Protein AF-A0A963DIV4-F1 (afdb_monomer_lite)

Radius of gyration: 17.55 Å; chains: 1; bounding box: 47×35×41 Å

Secondary structure (DSSP, 8-state):
-HHHHTTSTTHHHHHHHHHHHHHHHHHHHHHHTT-PPPPHHHHHHHHHHHHHHHHHHHHHHH---HHHHHHHHHHHHHHHHHHHHHHHHHHHHHHS--SS-TT-S-HHHHHHHS-GGG-

pLDDT: mean 80.86, std 11.3, range [53.84, 94.12]

Foldseek 3Di:
DVVVQVPQVLSVLVVLLVVLVVVLVVVVCCVPVVVDDAQQLNVVLNVLSVQLNVLSVCSNVVSDDDPVSVVSVVSNVVSCVSSVVSVVVVVVCVVPPDPDDPSDPHPVVVCVVPPPVVD

Structure (mmCIF, N/CA/C/O backbone):
data_AF-A0A963DIV4-F1
#
_entry.id   AF-A0A963DIV4-F1
#
loop_
_atom_site.group_PDB
_atom_site.id
_atom_site.type_symbol
_atom_site.label_atom_id
_atom_site.label_alt_id
_atom_site.label_comp_id
_atom_site.label_asym_id
_atom_site.label_entity_id
_atom_site.label_seq_id
_atom_site.pdbx_PDB_ins_code
_atom_site.Cartn_x
_atom_site.Cartn_y
_atom_site.Cartn_z
_atom_site.occupancy
_atom_site.B_iso_or_equiv
_atom_site.auth_seq_id
_atom_site.auth_comp_id
_atom_site.auth_asym_id
_atom_site.auth_atom_id
_atom_site.pdbx_PDB_model_num
ATOM 1 N N . MET A 1 1 ? -24.013 12.921 -2.726 1.00 54.72 1 MET A N 1
ATOM 2 C CA . MET A 1 1 ? -23.980 11.439 -2.784 1.00 54.72 1 MET A CA 1
ATOM 3 C C . MET A 1 1 ? -22.823 10.850 -1.965 1.00 54.72 1 MET A C 1
ATOM 5 O O . MET A 1 1 ? -23.093 10.087 -1.048 1.00 54.72 1 MET A O 1
ATOM 9 N N . ILE A 1 2 ? -21.570 11.278 -2.188 1.00 60.06 2 ILE A N 1
ATOM 10 C CA . ILE A 1 2 ? -20.360 10.802 -1.468 1.00 60.06 2 ILE A CA 1
ATOM 11 C C . ILE A 1 2 ? -20.442 10.993 0.062 1.00 60.06 2 ILE A C 1
ATOM 13 O O . ILE A 1 2 ? -20.134 10.081 0.823 1.00 60.06 2 ILE A O 1
ATOM 17 N N . ALA A 1 3 ? -20.951 12.137 0.529 1.00 59.47 3 ALA A N 1
ATOM 18 C CA . ALA A 1 3 ? -21.064 12.432 1.963 1.00 59.47 3 ALA A CA 1
ATOM 19 C C . ALA A 1 3 ? -22.040 11.512 2.730 1.00 59.47 3 ALA A C 1
ATOM 21 O O . ALA A 1 3 ? -21.911 11.365 3.941 1.00 59.47 3 ALA A O 1
ATOM 22 N N . SER A 1 4 ? -23.006 10.881 2.048 1.00 59.91 4 SER A N 1
ATOM 23 C CA . SER A 1 4 ? -23.958 9.956 2.689 1.00 59.91 4 SER A CA 1
ATOM 24 C C . SER A 1 4 ? -23.319 8.592 2.964 1.00 59.91 4 SER A C 1
ATOM 26 O O . SER A 1 4 ? -23.515 8.018 4.032 1.00 59.91 4 SER A O 1
ATOM 28 N N . LEU A 1 5 ? -22.470 8.117 2.044 1.00 60.59 5 LEU A N 1
ATOM 29 C CA . LEU A 1 5 ? -21.709 6.874 2.203 1.00 60.59 5 LEU A CA 1
ATOM 30 C C . LEU A 1 5 ? -20.719 6.950 3.374 1.00 60.59 5 LEU A C 1
ATOM 32 O O . LEU A 1 5 ? -20.475 5.947 4.028 1.00 60.59 5 LEU A O 1
ATOM 36 N N . LEU A 1 6 ? -20.203 8.139 3.697 1.00 64.44 6 LEU A N 1
ATOM 37 C CA . LEU A 1 6 ? -19.260 8.349 4.802 1.00 64.44 6 LEU A CA 1
ATOM 38 C C . LEU A 1 6 ? -19.927 8.501 6.183 1.00 64.44 6 LEU A C 1
ATOM 40 O O . LEU A 1 6 ? -19.224 8.498 7.192 1.00 64.44 6 LEU A O 1
ATOM 44 N N . LYS A 1 7 ? -21.263 8.618 6.266 1.00 65.69 7 LYS A N 1
ATOM 45 C CA . LYS A 1 7 ? -21.969 8.801 7.552 1.00 65.69 7 LYS A CA 1
ATOM 46 C C . LYS A 1 7 ? -21.942 7.558 8.433 1.00 65.69 7 LYS A C 1
ATOM 48 O O . LYS A 1 7 ? -21.866 7.681 9.654 1.00 65.69 7 LYS A O 1
ATOM 53 N N . HIS A 1 8 ? -22.028 6.366 7.840 1.00 69.88 8 HIS A N 1
ATOM 54 C CA . HIS A 1 8 ? -22.003 5.134 8.620 1.00 69.88 8 HIS A CA 1
ATOM 55 C C . HIS A 1 8 ? -20.556 4.658 8.777 1.00 69.88 8 HIS A C 1
ATOM 57 O O . HIS A 1 8 ? -19.888 4.402 7.776 1.00 69.88 8 HIS A O 1
ATOM 63 N N . PRO A 1 9 ? -20.068 4.443 10.008 1.00 72.00 9 PRO A N 1
ATOM 64 C CA . PRO A 1 9 ? -18.662 4.133 10.255 1.00 72.00 9 PRO A CA 1
ATOM 65 C C . PRO A 1 9 ? -18.097 2.863 9.611 1.00 72.00 9 PRO A C 1
ATOM 67 O O . PRO A 1 9 ? -16.887 2.689 9.615 1.00 72.00 9 PRO A O 1
ATOM 70 N N . ARG A 1 10 ? -18.947 1.974 9.089 1.00 79.44 10 ARG A N 1
ATOM 71 C CA . ARG A 1 10 ? -18.551 0.715 8.437 1.00 79.44 10 ARG A CA 1
ATOM 72 C C . ARG A 1 10 ? -18.265 0.868 6.938 1.00 79.44 10 ARG A C 1
ATOM 74 O O . ARG A 1 10 ? -17.398 0.188 6.403 1.00 79.44 10 ARG A O 1
ATOM 81 N N . HIS A 1 11 ? -18.961 1.783 6.264 1.00 82.88 11 HIS A N 1
ATOM 82 C CA . HIS A 1 11 ? -18.824 1.987 4.823 1.00 82.88 11 HIS A CA 1
ATOM 83 C C . HIS A 1 11 ? -17.438 2.464 4.367 1.00 82.88 11 HIS A C 1
ATOM 85 O O . HIS A 1 11 ? -16.986 1.933 3.357 1.00 82.88 11 HIS A O 1
ATOM 91 N N . PRO A 1 12 ? -16.723 3.385 5.051 1.00 85.12 12 PRO A N 1
ATOM 92 C CA . PRO A 1 12 ? -15.402 3.801 4.577 1.00 85.12 12 PRO A CA 1
ATOM 93 C C . PRO A 1 12 ? -14.396 2.642 4.554 1.00 85.12 12 PRO A C 1
ATOM 95 O O . PRO A 1 12 ? -13.613 2.541 3.616 1.00 85.12 12 PRO A O 1
ATOM 98 N N . PHE A 1 13 ? -14.457 1.726 5.526 1.00 87.12 13 PHE A N 1
ATOM 99 C CA . PHE A 1 13 ? -13.590 0.545 5.550 1.00 87.12 13 PHE A CA 1
ATOM 100 C C . PHE A 1 13 ? -13.915 -0.435 4.418 1.00 87.12 13 PHE A C 1
ATOM 102 O O . PHE A 1 13 ? -13.012 -0.924 3.748 1.00 87.12 13 PHE A O 1
ATOM 109 N N . LEU A 1 14 ? -15.201 -0.669 4.143 1.00 87.75 14 LEU A N 1
ATOM 110 C CA . LEU A 1 14 ? -15.618 -1.533 3.034 1.00 87.75 14 LEU A CA 1
ATOM 111 C C . LEU A 1 14 ? -15.287 -0.928 1.661 1.00 87.75 14 LEU A C 1
ATOM 113 O O . LEU A 1 14 ? -14.884 -1.654 0.757 1.00 87.75 14 LEU A O 1
ATOM 117 N N . LEU A 1 15 ? -15.407 0.394 1.509 1.00 90.00 15 LEU A N 1
ATOM 118 C CA . LEU A 1 15 ? -14.988 1.098 0.293 1.00 90.00 15 LEU A CA 1
ATOM 119 C C . LEU A 1 15 ? -13.475 1.000 0.083 1.00 90.00 15 LEU A C 1
ATOM 121 O O . LEU A 1 15 ? -13.027 0.769 -1.040 1.00 90.00 15 LEU A O 1
ATOM 125 N N . LEU A 1 16 ? -12.691 1.133 1.156 1.00 90.06 16 LEU A N 1
ATOM 126 C CA . LEU A 1 16 ? -11.243 0.957 1.097 1.00 90.06 16 LEU A CA 1
ATOM 127 C C . LEU A 1 16 ? -10.876 -0.470 0.675 1.00 90.06 16 LEU A C 1
ATOM 129 O O . LEU A 1 16 ? -10.091 -0.642 -0.253 1.00 90.06 16 LEU A O 1
ATOM 133 N N . PHE A 1 17 ? -11.503 -1.480 1.285 1.00 92.38 17 PHE A N 1
ATOM 134 C CA . PHE A 1 17 ? -11.337 -2.881 0.894 1.00 92.38 17 PHE A CA 1
ATOM 135 C C . PHE A 1 17 ? -11.647 -3.103 -0.593 1.00 92.38 17 PHE A C 1
ATOM 137 O O . PHE A 1 17 ? -10.811 -3.640 -1.319 1.00 92.38 17 PHE A O 1
ATOM 144 N N . ALA A 1 18 ? -12.807 -2.636 -1.063 1.00 93.12 18 ALA A N 1
ATOM 145 C CA . ALA A 1 18 ? -13.206 -2.773 -2.462 1.00 93.12 18 ALA A CA 1
ATOM 146 C C . ALA A 1 18 ? -12.210 -2.091 -3.416 1.00 93.12 18 ALA A C 1
ATOM 148 O O . ALA A 1 18 ? -11.878 -2.645 -4.462 1.00 93.12 18 ALA A O 1
ATOM 149 N N . THR A 1 19 ? -11.684 -0.9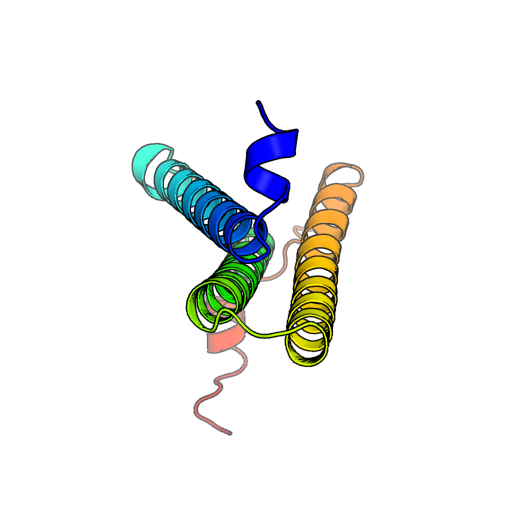25 -3.032 1.00 93.12 19 THR A N 1
ATOM 150 C CA . THR A 1 19 ? -10.671 -0.204 -3.816 1.00 93.12 19 THR A CA 1
ATOM 151 C C . THR A 1 19 ? -9.363 -0.994 -3.895 1.00 93.12 19 THR A C 1
ATOM 153 O O . THR A 1 19 ? -8.825 -1.171 -4.986 1.00 93.12 19 THR A O 1
ATOM 156 N N . CYS A 1 20 ? -8.860 -1.521 -2.773 1.00 92.62 20 CYS A N 1
ATOM 157 C CA . CYS A 1 20 ? -7.632 -2.322 -2.758 1.00 92.62 20 CYS A CA 1
ATOM 158 C C . CYS A 1 20 ? -7.770 -3.606 -3.588 1.00 92.62 20 CYS A C 1
ATOM 160 O O . CYS A 1 20 ? -6.878 -3.922 -4.373 1.00 92.62 20 CYS A O 1
ATOM 162 N N . VAL A 1 21 ? -8.895 -4.317 -3.464 1.00 93.50 21 VAL A N 1
ATOM 163 C CA . VAL A 1 21 ? -9.170 -5.520 -4.267 1.00 93.50 21 VAL A CA 1
ATOM 164 C C . VAL A 1 21 ? -9.274 -5.177 -5.753 1.00 93.50 21 VAL A C 1
ATOM 166 O O . VAL A 1 21 ? -8.710 -5.891 -6.579 1.00 93.50 21 VAL A O 1
ATOM 169 N N . GLY A 1 22 ? -9.924 -4.063 -6.102 1.00 94.12 22 GLY A N 1
ATOM 170 C CA . GLY A 1 22 ? -9.995 -3.582 -7.482 1.00 94.12 22 GLY A CA 1
ATOM 171 C C . GLY A 1 22 ? -8.616 -3.283 -8.079 1.00 94.12 22 GLY A C 1
ATOM 172 O O . GLY A 1 22 ? -8.321 -3.722 -9.188 1.00 94.12 22 GLY A O 1
ATOM 173 N N . LEU A 1 23 ? -7.743 -2.603 -7.329 1.00 91.81 23 LEU A N 1
ATOM 174 C CA . LEU A 1 23 ? -6.369 -2.305 -7.757 1.00 91.81 23 LEU A CA 1
ATOM 175 C C . LEU A 1 23 ? -5.517 -3.572 -7.915 1.00 91.81 23 LEU A C 1
ATOM 177 O O . LEU A 1 23 ? -4.771 -3.693 -8.887 1.00 91.81 23 LEU A O 1
ATOM 181 N N . LEU A 1 24 ? -5.649 -4.536 -6.999 1.00 92.75 24 LEU A N 1
ATOM 182 C CA . LEU A 1 24 ? -4.981 -5.835 -7.110 1.00 92.75 24 LEU A CA 1
ATOM 183 C C . LEU A 1 24 ? -5.465 -6.610 -8.340 1.00 92.75 24 LEU A C 1
ATOM 185 O O . LEU A 1 24 ? -4.643 -7.123 -9.098 1.00 92.75 24 LEU A O 1
ATOM 189 N N . GLY A 1 25 ? -6.780 -6.646 -8.572 1.00 92.12 25 GLY A N 1
ATOM 190 C CA . GLY A 1 25 ? -7.375 -7.276 -9.751 1.00 92.12 25 GLY A CA 1
ATOM 191 C C . GLY A 1 25 ? -6.890 -6.641 -11.054 1.00 92.12 25 GLY A C 1
ATOM 192 O O . GLY A 1 25 ? -6.512 -7.354 -11.981 1.00 92.12 25 GLY A O 1
ATOM 193 N N . PHE A 1 26 ? -6.804 -5.310 -11.100 1.00 90.88 26 PHE A N 1
ATOM 194 C CA . PHE A 1 26 ? -6.235 -4.595 -12.242 1.00 90.88 26 PHE A CA 1
ATOM 195 C C . PHE A 1 26 ? -4.751 -4.934 -12.457 1.00 90.88 26 PHE A C 1
ATOM 197 O O . PHE A 1 26 ? -4.328 -5.178 -13.586 1.00 90.88 26 PHE A O 1
ATOM 204 N N . GLY A 1 27 ? -3.965 -5.036 -11.383 1.00 88.31 27 GLY A N 1
ATOM 205 C CA . GLY A 1 27 ? -2.567 -5.462 -11.462 1.00 88.31 27 GLY A CA 1
ATOM 206 C C . GLY A 1 27 ? -2.398 -6.890 -11.995 1.00 88.31 27 GLY A C 1
ATOM 207 O O . GLY A 1 27 ? -1.507 -7.138 -12.808 1.00 88.31 27 GLY A O 1
ATOM 208 N N . LEU A 1 28 ? -3.257 -7.823 -11.575 1.00 88.81 28 LEU A N 1
ATOM 209 C CA . LEU A 1 28 ? -3.262 -9.200 -12.085 1.00 88.81 28 LEU A CA 1
ATOM 210 C C . LEU A 1 28 ? -3.689 -9.254 -13.553 1.00 88.81 28 LEU A C 1
ATOM 212 O O . LEU A 1 28 ? -3.092 -9.990 -14.332 1.00 88.81 28 LEU A O 1
ATOM 216 N N . TYR A 1 29 ? -4.668 -8.439 -13.947 1.00 91.56 29 TYR A N 1
ATOM 217 C CA . TYR A 1 29 ? -5.058 -8.307 -15.347 1.00 91.56 29 TYR A CA 1
ATOM 218 C C . TYR A 1 29 ? -3.878 -7.849 -16.213 1.00 91.56 29 TYR A C 1
ATOM 220 O O . TYR A 1 29 ? -3.576 -8.485 -17.218 1.00 91.56 29 TYR A O 1
ATOM 228 N N . LEU A 1 30 ? -3.147 -6.812 -15.796 1.00 88.69 30 LEU A N 1
ATOM 229 C CA . LEU A 1 30 ? -1.961 -6.350 -16.525 1.00 88.69 30 LEU A CA 1
ATOM 230 C C . LEU A 1 30 ? -0.855 -7.410 -16.600 1.00 88.69 30 LEU A C 1
ATOM 232 O O . LEU A 1 30 ? -0.185 -7.512 -17.621 1.00 88.69 30 LEU A O 1
ATOM 236 N N . GLN A 1 31 ? -0.677 -8.219 -15.558 1.00 86.62 31 GLN A N 1
ATOM 237 C CA . GLN A 1 31 ? 0.317 -9.290 -15.581 1.00 86.62 31 GLN A CA 1
ATOM 238 C C . GLN A 1 31 ? -0.076 -10.415 -16.549 1.00 86.62 31 GLN A C 1
ATOM 240 O O . GLN A 1 31 ? 0.713 -10.776 -17.416 1.00 86.62 31 GLN A O 1
ATOM 245 N N . TYR A 1 32 ? -1.292 -10.956 -16.427 1.00 86.25 32 TYR A N 1
ATOM 246 C CA . TYR A 1 32 ? -1.706 -12.134 -17.198 1.00 86.25 32 TYR A CA 1
ATOM 247 C C . TYR A 1 32 ? -2.142 -11.812 -18.629 1.00 86.25 32 TYR A C 1
ATOM 249 O O . TYR A 1 32 ? -1.857 -12.587 -19.535 1.00 86.25 32 TYR A O 1
ATOM 257 N N . TYR A 1 33 ? -2.825 -10.685 -18.843 1.00 87.44 33 TYR A N 1
ATOM 258 C CA . TYR A 1 33 ? -3.289 -10.269 -20.171 1.00 87.44 33 TYR A CA 1
ATOM 259 C C . TYR A 1 33 ? -2.359 -9.259 -20.837 1.00 87.44 33 TYR A C 1
ATOM 261 O O . TYR A 1 33 ? -2.220 -9.276 -22.056 1.00 87.44 33 TYR A O 1
ATOM 269 N N . GLY A 1 34 ? -1.729 -8.373 -20.062 1.00 84.44 34 GLY A N 1
ATOM 270 C CA . GLY A 1 34 ? -0.775 -7.398 -20.598 1.00 84.44 34 GLY A CA 1
ATOM 271 C C . GLY A 1 34 ? 0.627 -7.967 -20.828 1.00 84.44 34 GLY A C 1
ATOM 272 O O . GLY A 1 34 ? 1.416 -7.335 -21.523 1.00 84.44 34 GLY A O 1
ATOM 273 N N . GLY A 1 35 ? 0.945 -9.139 -20.264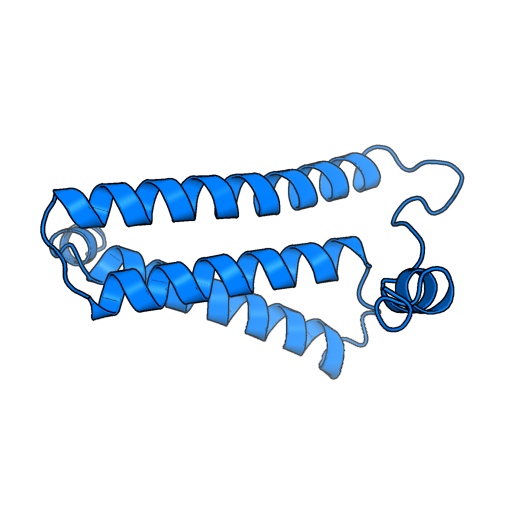 1.00 82.06 35 GLY A N 1
ATOM 274 C CA . GLY A 1 35 ? 2.259 -9.776 -20.404 1.00 82.06 35 GLY A CA 1
ATOM 275 C C . GLY A 1 35 ? 3.397 -9.000 -19.733 1.00 82.06 35 GLY A C 1
ATOM 276 O O . GLY A 1 35 ? 4.558 -9.196 -20.080 1.00 82.06 35 GLY A O 1
ATOM 277 N N . TYR A 1 36 ? 3.080 -8.094 -18.802 1.00 80.69 36 TYR A N 1
ATOM 278 C CA . TYR A 1 36 ? 4.090 -7.319 -18.090 1.00 80.69 36 TYR A CA 1
ATOM 279 C C . TYR A 1 36 ? 4.756 -8.167 -17.002 1.00 80.69 36 TYR A C 1
ATOM 281 O O . TYR A 1 36 ? 4.098 -8.607 -16.055 1.00 80.69 36 TYR A O 1
ATOM 289 N N . GLU A 1 37 ? 6.073 -8.332 -17.119 1.00 77.06 37 GLU A N 1
ATOM 290 C CA . GLU A 1 37 ? 6.929 -8.901 -16.076 1.00 77.06 37 GLU A CA 1
ATOM 291 C C . GLU A 1 37 ? 6.837 -8.048 -14.795 1.00 77.06 37 GLU A C 1
ATOM 293 O O . GLU A 1 37 ? 7.097 -6.836 -14.829 1.00 77.06 37 GLU A O 1
ATOM 298 N N . PRO A 1 38 ? 6.415 -8.625 -13.656 1.00 77.81 38 PRO A N 1
ATOM 299 C CA . PRO A 1 38 ? 6.239 -7.869 -12.430 1.00 77.81 38 PRO A CA 1
ATOM 300 C C . PRO A 1 38 ? 7.595 -7.505 -11.817 1.00 77.81 38 PRO A C 1
ATOM 302 O O . PRO A 1 38 ? 8.433 -8.357 -11.540 1.00 77.81 38 PRO A O 1
ATOM 305 N N . CYS A 1 39 ? 7.786 -6.223 -11.512 1.00 80.81 39 CYS A N 1
ATOM 306 C CA . CYS A 1 39 ? 8.969 -5.783 -10.785 1.00 80.81 39 CYS A CA 1
ATOM 307 C C . CYS A 1 39 ? 8.908 -6.217 -9.299 1.00 80.81 39 CYS A C 1
ATOM 309 O O . CYS A 1 39 ? 7.825 -6.204 -8.708 1.00 80.81 39 CYS A O 1
ATOM 311 N N . PRO A 1 40 ? 10.033 -6.537 -8.634 1.00 81.06 40 PRO A N 1
ATOM 312 C CA . PRO A 1 40 ? 10.043 -6.941 -7.218 1.00 81.06 40 PRO A CA 1
ATOM 313 C C . PRO A 1 40 ? 9.422 -5.891 -6.280 1.00 81.06 40 PRO A C 1
ATOM 315 O O . PRO A 1 40 ? 8.617 -6.231 -5.414 1.00 81.06 40 PRO A O 1
ATOM 318 N N . MET A 1 41 ? 9.682 -4.599 -6.507 1.00 80.44 41 MET A N 1
ATOM 319 C CA . MET A 1 41 ? 9.015 -3.506 -5.777 1.00 80.44 41 MET A CA 1
ATOM 320 C C . MET A 1 41 ? 7.487 -3.521 -5.962 1.00 80.44 41 MET A C 1
ATOM 322 O O . MET A 1 41 ? 6.735 -3.279 -5.018 1.00 80.44 41 MET A O 1
ATOM 326 N N . CYS A 1 42 ? 7.020 -3.856 -7.167 1.00 85.56 42 CYS A N 1
ATOM 327 C CA . CYS A 1 42 ? 5.606 -3.959 -7.514 1.00 85.56 42 CYS A CA 1
ATOM 328 C C . CYS A 1 42 ? 4.943 -5.115 -6.746 1.00 85.56 42 CYS A C 1
ATOM 330 O O . CYS A 1 42 ? 3.807 -4.990 -6.288 1.00 85.56 42 CYS A O 1
ATOM 332 N N . ILE A 1 43 ? 5.657 -6.230 -6.561 1.00 85.69 43 ILE A N 1
ATOM 333 C CA . ILE A 1 43 ? 5.200 -7.366 -5.748 1.00 85.69 43 ILE A CA 1
ATOM 334 C C . ILE A 1 43 ? 5.095 -6.965 -4.269 1.00 85.69 43 ILE A C 1
ATOM 336 O O . ILE A 1 43 ? 4.066 -7.216 -3.639 1.00 85.69 43 ILE A O 1
ATOM 340 N N . MET A 1 44 ? 6.089 -6.255 -3.730 1.00 85.81 44 MET A N 1
ATOM 341 C CA . MET A 1 44 ? 6.042 -5.750 -2.349 1.00 85.81 44 MET A CA 1
ATOM 342 C C . MET A 1 44 ? 4.862 -4.796 -2.124 1.00 85.81 44 MET A C 1
ATOM 344 O O . MET A 1 44 ? 4.179 -4.866 -1.098 1.00 85.81 44 MET A O 1
ATOM 348 N N . GLN A 1 45 ? 4.555 -3.953 -3.112 1.00 88.94 45 GLN A N 1
ATOM 349 C CA . GLN A 1 45 ? 3.387 -3.077 -3.063 1.00 88.94 45 GLN A CA 1
ATOM 350 C C . GLN A 1 45 ? 2.068 -3.868 -3.084 1.00 88.94 45 GLN A C 1
ATOM 352 O O . GLN A 1 45 ? 1.132 -3.515 -2.362 1.00 88.94 45 GLN A O 1
ATOM 357 N N . ARG A 1 46 ? 1.984 -4.967 -3.849 1.00 91.38 46 ARG A N 1
ATOM 358 C CA . ARG A 1 46 ? 0.814 -5.864 -3.829 1.00 91.38 46 ARG A CA 1
ATOM 359 C C . ARG A 1 46 ? 0.602 -6.483 -2.451 1.00 91.38 46 ARG A C 1
ATOM 361 O O . ARG A 1 46 ? -0.529 -6.474 -1.970 1.00 91.38 46 ARG A O 1
ATOM 368 N N . TYR A 1 47 ? 1.658 -6.942 -1.781 1.00 89.69 47 TYR A N 1
ATOM 369 C CA . TYR A 1 47 ? 1.540 -7.456 -0.411 1.00 89.69 47 TYR A CA 1
ATOM 370 C C . TYR A 1 47 ? 1.052 -6.387 0.571 1.00 89.69 47 TYR A C 1
ATOM 372 O O . TYR A 1 47 ? 0.182 -6.669 1.398 1.00 89.69 47 TYR A O 1
ATOM 380 N N . ALA A 1 48 ? 1.521 -5.142 0.433 1.00 90.31 48 ALA A N 1
ATOM 381 C CA . ALA A 1 48 ? 1.010 -4.028 1.229 1.00 90.31 48 ALA A CA 1
ATOM 382 C C . ALA A 1 48 ? -0.492 -3.783 0.980 1.00 90.31 48 ALA A C 1
ATOM 384 O O . ALA A 1 48 ? -1.256 -3.631 1.935 1.00 90.31 48 ALA A O 1
ATOM 385 N N . PHE A 1 49 ? -0.950 -3.814 -0.278 1.00 91.38 49 PHE A N 1
ATOM 386 C CA . PHE A 1 49 ? -2.378 -3.698 -0.600 1.00 91.38 49 PHE A CA 1
ATOM 387 C C . PHE A 1 49 ? -3.213 -4.851 -0.036 1.00 91.38 49 PHE A C 1
ATOM 389 O O . PHE A 1 49 ? -4.316 -4.605 0.452 1.00 91.38 49 PHE A O 1
ATOM 396 N N . VAL A 1 50 ? -2.701 -6.086 -0.057 1.00 93.38 50 VAL A N 1
ATOM 397 C CA . VAL A 1 50 ? -3.369 -7.244 0.563 1.00 93.38 50 VAL A CA 1
ATOM 398 C C . VAL A 1 50 ? -3.500 -7.041 2.073 1.00 93.38 50 VAL A C 1
ATOM 400 O O . VAL A 1 50 ? -4.593 -7.205 2.614 1.00 93.38 50 VAL A O 1
ATOM 403 N N . ALA A 1 51 ? -2.433 -6.616 2.752 1.00 91.50 51 ALA A N 1
ATOM 404 C CA . ALA A 1 51 ? -2.472 -6.333 4.186 1.00 91.50 51 ALA A CA 1
ATOM 405 C C . ALA A 1 51 ? -3.503 -5.241 4.527 1.00 91.50 51 ALA A C 1
ATOM 407 O O . ALA A 1 51 ? -4.337 -5.430 5.416 1.00 91.50 51 ALA A O 1
ATOM 408 N N . VAL A 1 52 ? -3.508 -4.129 3.782 1.00 92.12 52 VAL A N 1
ATOM 409 C CA . VAL A 1 52 ? -4.494 -3.046 3.944 1.00 92.12 52 VAL A CA 1
ATOM 410 C C . VAL A 1 52 ? -5.918 -3.553 3.703 1.00 92.12 52 VAL A C 1
ATOM 412 O O . VAL A 1 52 ? -6.811 -3.247 4.494 1.00 92.12 52 VAL A O 1
ATOM 415 N N . ALA A 1 53 ? -6.137 -4.355 2.658 1.00 92.00 53 ALA A N 1
ATOM 416 C CA . ALA A 1 53 ? -7.442 -4.928 2.345 1.00 92.00 53 ALA A CA 1
ATOM 417 C C . ALA A 1 53 ? -7.959 -5.813 3.490 1.00 92.00 53 ALA A C 1
ATOM 419 O O . ALA A 1 53 ? -9.101 -5.653 3.918 1.00 92.00 53 ALA A O 1
ATOM 420 N N . LEU A 1 54 ? -7.121 -6.695 4.041 1.00 93.31 54 LEU A N 1
ATOM 421 C CA . LEU A 1 54 ? -7.506 -7.564 5.155 1.00 93.31 54 LEU A CA 1
ATOM 422 C C . LEU A 1 54 ? -7.870 -6.760 6.409 1.00 93.31 54 LEU A C 1
ATOM 424 O O . LEU A 1 54 ? -8.922 -6.998 7.007 1.00 93.31 54 LEU A O 1
ATOM 428 N N . ILE A 1 55 ? -7.058 -5.764 6.777 1.00 90.38 55 ILE A N 1
ATOM 429 C CA . ILE A 1 55 ? -7.340 -4.900 7.934 1.00 90.38 55 ILE A CA 1
ATOM 430 C C . ILE A 1 55 ? -8.648 -4.126 7.714 1.00 90.38 55 ILE A C 1
ATOM 432 O O . ILE A 1 55 ? -9.478 -4.043 8.622 1.00 90.38 55 ILE A O 1
ATOM 436 N N . ALA A 1 56 ? -8.864 -3.593 6.508 1.00 88.62 56 ALA A N 1
ATOM 437 C CA . ALA A 1 56 ? -10.077 -2.865 6.153 1.00 88.62 56 ALA A CA 1
ATOM 438 C C . ALA A 1 56 ? -11.327 -3.764 6.174 1.00 88.62 56 ALA A C 1
ATOM 440 O O . ALA A 1 56 ? -12.373 -3.347 6.672 1.00 88.62 56 ALA A O 1
ATOM 441 N N . LEU A 1 57 ? -11.224 -5.009 5.704 1.00 90.44 57 LEU A N 1
ATOM 442 C CA . LEU A 1 57 ? -12.316 -5.981 5.752 1.00 90.44 57 LEU A CA 1
ATOM 443 C C . LEU A 1 57 ? -12.697 -6.313 7.198 1.00 90.44 57 LEU A C 1
ATOM 445 O O . LEU A 1 57 ? -13.873 -6.234 7.558 1.00 90.44 57 LEU A O 1
ATOM 449 N N . ILE A 1 58 ? -11.706 -6.613 8.042 1.00 89.50 58 ILE A N 1
ATOM 450 C CA . ILE A 1 58 ? -11.924 -6.907 9.464 1.00 89.50 58 ILE A CA 1
ATOM 451 C C . ILE A 1 58 ? -12.557 -5.697 10.160 1.00 89.50 58 ILE A C 1
ATOM 453 O O . ILE A 1 58 ? -13.554 -5.849 10.864 1.00 89.50 58 ILE A O 1
ATOM 457 N N . ALA A 1 59 ? -12.046 -4.486 9.919 1.00 86.69 59 ALA A N 1
ATOM 458 C CA . ALA A 1 59 ? -12.602 -3.256 10.483 1.00 86.69 59 ALA A CA 1
ATOM 459 C C . ALA A 1 59 ? -14.053 -2.996 10.027 1.00 86.69 59 ALA A C 1
ATOM 461 O O . ALA A 1 59 ? -14.887 -2.546 10.819 1.00 86.69 59 ALA A O 1
ATOM 462 N N . GLY A 1 60 ? -14.366 -3.301 8.763 1.00 84.50 60 GLY A N 1
ATOM 463 C CA . GLY A 1 60 ? -15.707 -3.184 8.191 1.00 84.50 60 GLY A CA 1
ATOM 464 C C . GLY A 1 60 ? -16.708 -4.180 8.783 1.00 84.50 60 GLY A C 1
ATOM 465 O O . GLY A 1 60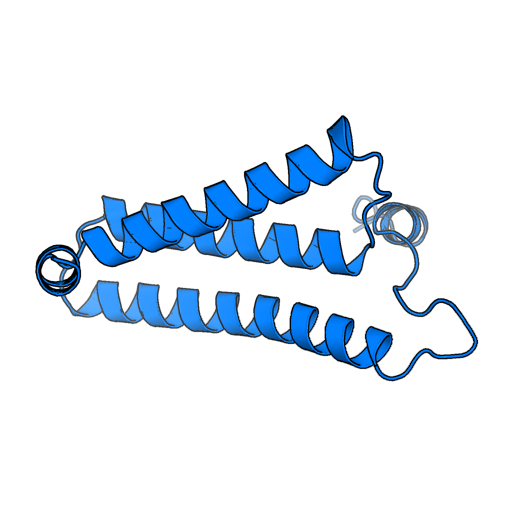 ? -17.838 -3.789 9.084 1.00 84.50 60 GLY A O 1
ATOM 466 N N . LEU A 1 61 ? -16.287 -5.433 8.994 1.00 85.44 61 LEU A N 1
ATOM 467 C CA . LEU A 1 61 ? -17.116 -6.509 9.552 1.00 85.44 61 LEU A CA 1
ATOM 468 C C . LEU A 1 61 ? -17.312 -6.390 11.068 1.00 85.44 61 LEU A C 1
ATOM 470 O O . LEU A 1 61 ? -18.416 -6.618 11.555 1.00 85.44 61 LEU A O 1
ATOM 474 N N . HIS A 1 62 ? -16.277 -5.990 11.815 1.00 83.50 62 HIS A N 1
ATOM 475 C CA . HIS A 1 62 ? -16.348 -5.871 13.278 1.00 83.50 62 HIS A CA 1
ATOM 476 C C . HIS A 1 62 ? -17.368 -4.801 13.707 1.00 83.50 62 HIS A C 1
ATOM 478 O O . HIS A 1 62 ? -17.957 -4.892 14.780 1.00 83.50 62 HIS A O 1
ATOM 484 N N . GLY A 1 63 ? -17.606 -3.764 12.890 1.00 68.19 63 GLY A N 1
ATOM 485 C CA . GLY A 1 63 ? -18.633 -2.756 13.182 1.00 68.19 63 GLY A CA 1
ATOM 486 C C . GLY A 1 63 ? -18.413 -2.011 14.508 1.00 68.19 63 GLY A C 1
ATOM 487 O O . GLY A 1 63 ? -19.367 -1.539 15.123 1.00 68.19 63 GLY A O 1
ATOM 488 N N . SER A 1 64 ? -17.162 -1.913 14.968 1.00 62.44 64 SER A N 1
ATOM 489 C CA . SER A 1 64 ? -16.832 -1.541 16.344 1.00 62.44 64 SER A CA 1
ATOM 490 C C . SER A 1 64 ? -17.024 -0.046 16.655 1.00 62.44 64 SER A C 1
ATOM 492 O O . SER A 1 64 ? -16.867 0.816 15.777 1.00 62.44 64 SER A O 1
ATOM 494 N N . GLY A 1 65 ? -17.304 0.268 17.927 1.00 69.00 65 GLY A N 1
ATOM 495 C CA . GLY A 1 65 ? -17.373 1.627 18.485 1.00 69.00 65 GLY A CA 1
ATOM 496 C C . GLY A 1 65 ? -16.069 2.436 18.362 1.00 69.00 65 GLY A C 1
ATOM 497 O O . GLY A 1 65 ? -15.064 1.974 17.823 1.00 69.00 65 GLY A O 1
ATOM 498 N N . GLY A 1 66 ? -16.079 3.682 18.850 1.00 68.75 66 GLY A N 1
ATOM 499 C CA . GLY A 1 66 ? -15.028 4.673 18.564 1.00 68.75 66 GLY A CA 1
ATOM 500 C C . GLY A 1 66 ? -13.589 4.266 18.926 1.00 68.75 6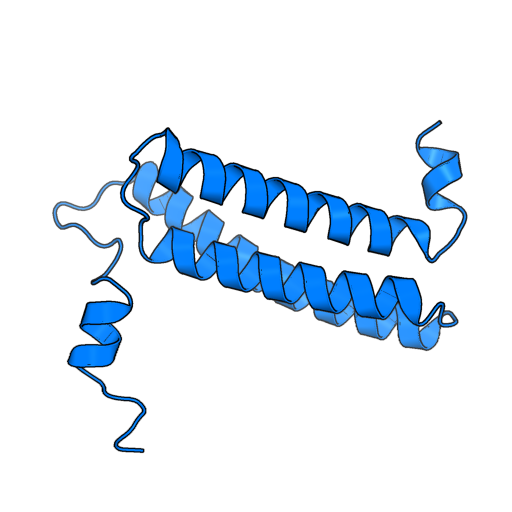6 GLY A C 1
ATOM 501 O O . GLY A 1 66 ? -12.671 4.631 18.196 1.00 68.75 66 GLY A O 1
ATOM 502 N N . GLY A 1 67 ? -13.379 3.495 20.001 1.00 77.00 67 GLY A N 1
ATOM 503 C CA . GLY A 1 67 ? -12.044 3.061 20.447 1.00 77.00 67 GLY A CA 1
ATOM 504 C C . GLY A 1 67 ? -11.363 2.085 19.482 1.00 77.00 67 GLY A C 1
ATOM 505 O O . GLY A 1 67 ? -10.287 2.372 18.966 1.00 77.00 67 GLY A O 1
ATOM 506 N N . ALA A 1 68 ? -12.022 0.971 19.159 1.00 79.81 68 ALA A N 1
ATOM 507 C CA . ALA A 1 68 ? -11.495 -0.019 18.216 1.00 79.81 68 ALA A CA 1
ATOM 508 C C . ALA A 1 68 ? -11.347 0.550 16.792 1.00 79.81 68 ALA A C 1
ATOM 510 O O . ALA A 1 68 ? -10.386 0.236 16.092 1.00 79.81 68 ALA A O 1
ATOM 511 N N . ARG A 1 69 ? -12.205 1.501 16.395 1.00 81.75 69 ARG A N 1
ATOM 512 C CA . ARG A 1 69 ? -12.063 2.220 15.119 1.00 81.75 69 ARG A CA 1
ATOM 513 C C . ARG A 1 69 ? -10.759 3.012 15.012 1.00 81.75 69 ARG A C 1
ATOM 515 O O . ARG A 1 69 ? -10.158 3.036 13.942 1.00 81.75 69 ARG A O 1
ATOM 522 N N . ARG A 1 70 ? -10.322 3.655 16.100 1.00 82.75 70 ARG A N 1
ATOM 523 C CA . ARG A 1 70 ? -9.031 4.364 16.137 1.00 82.75 70 ARG A CA 1
ATOM 524 C C . ARG A 1 70 ? -7.861 3.390 16.016 1.00 82.75 70 ARG A C 1
ATOM 526 O O . ARG A 1 70 ? -6.925 3.690 15.286 1.00 82.75 70 ARG A O 1
ATOM 533 N N . GLY A 1 71 ? -7.954 2.220 16.652 1.00 87.81 71 GLY A N 1
ATOM 534 C CA . GLY A 1 71 ? -6.958 1.150 16.518 1.00 87.81 71 GLY A CA 1
ATOM 535 C C . GLY A 1 71 ? -6.807 0.670 15.072 1.00 87.81 71 GLY A C 1
ATOM 536 O O . GLY A 1 71 ? -5.705 0.691 14.530 1.00 87.81 71 GLY A O 1
ATOM 537 N N . TYR A 1 72 ? -7.920 0.338 14.408 1.00 88.06 72 TYR A N 1
ATOM 538 C CA . TYR A 1 72 ? -7.903 -0.034 12.988 1.00 88.06 72 TYR A CA 1
ATOM 539 C C . TYR A 1 72 ? -7.402 1.099 12.087 1.00 88.06 72 TYR A C 1
ATOM 541 O O . TYR A 1 72 ? -6.651 0.844 11.152 1.00 88.06 72 TYR A O 1
ATOM 549 N N . GLY A 1 73 ? -7.774 2.350 12.380 1.00 86.94 73 GLY A N 1
ATOM 550 C CA . GLY A 1 73 ? -7.273 3.518 11.655 1.00 86.94 73 GLY A CA 1
ATOM 551 C C . GLY A 1 73 ? -5.755 3.680 11.762 1.00 86.94 73 GLY A C 1
ATOM 552 O O . GLY A 1 73 ? -5.107 3.952 10.757 1.00 86.94 73 GLY A O 1
ATOM 553 N N . LEU A 1 74 ? -5.180 3.457 12.948 1.00 90.62 74 LEU A N 1
ATOM 554 C CA . LEU A 1 74 ? -3.731 3.511 13.154 1.00 90.62 74 LEU A CA 1
ATOM 555 C C . LEU A 1 74 ? -3.012 2.377 12.407 1.00 90.62 74 LEU A C 1
ATOM 557 O O . LEU A 1 74 ? -2.015 2.622 1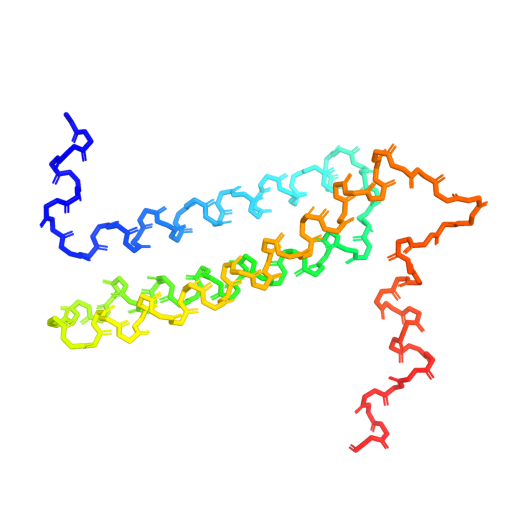1.735 1.00 90.62 74 LEU A O 1
ATOM 561 N N . LEU A 1 75 ? -3.542 1.151 12.475 1.00 90.50 75 LEU A N 1
ATOM 562 C CA . LEU A 1 75 ? -2.991 0.004 11.743 1.00 90.50 75 LEU A CA 1
ATOM 563 C C . LEU A 1 75 ? -3.023 0.230 10.228 1.00 90.50 75 LEU A C 1
ATOM 565 O O . LEU A 1 75 ? -2.028 -0.011 9.546 1.00 90.50 75 LEU A O 1
ATOM 569 N N . LEU A 1 76 ? -4.141 0.746 9.709 1.00 91.44 76 LEU A N 1
ATOM 570 C CA . LEU A 1 76 ? -4.269 1.121 8.301 1.00 91.44 76 LEU A CA 1
ATOM 571 C C . LEU A 1 76 ? -3.281 2.217 7.915 1.00 91.44 76 LEU A C 1
ATOM 573 O O . LEU A 1 76 ? -2.694 2.133 6.843 1.00 91.44 76 LEU A O 1
ATOM 577 N N . LEU A 1 77 ? -3.072 3.216 8.776 1.00 91.75 77 LEU A N 1
ATOM 578 C CA . LEU A 1 77 ? -2.100 4.279 8.533 1.00 91.75 77 LEU A CA 1
ATOM 579 C C . LEU A 1 77 ? -0.682 3.712 8.413 1.00 91.75 77 LEU A C 1
ATOM 581 O O . LEU A 1 77 ? 0.012 4.025 7.453 1.00 91.75 77 LEU A O 1
ATOM 585 N N . VAL A 1 78 ? -0.265 2.850 9.342 1.00 93.12 78 VAL A N 1
ATOM 586 C CA . VAL A 1 78 ? 1.068 2.226 9.304 1.00 93.12 78 VAL A CA 1
ATOM 587 C C . VAL A 1 78 ? 1.238 1.380 8.041 1.00 93.12 78 VAL A C 1
ATOM 589 O O . VAL A 1 78 ? 2.230 1.536 7.330 1.00 93.12 78 VAL A O 1
ATOM 592 N N . ALA A 1 79 ? 0.254 0.539 7.714 1.00 89.94 79 ALA A N 1
ATOM 593 C CA . ALA A 1 79 ? 0.293 -0.286 6.507 1.00 89.94 79 ALA A CA 1
ATOM 594 C C . ALA A 1 79 ? 0.317 0.565 5.220 1.00 89.94 79 ALA A C 1
ATOM 596 O O . ALA A 1 79 ? 1.076 0.275 4.294 1.00 89.94 79 ALA A O 1
ATOM 597 N N . ALA A 1 80 ? -0.464 1.648 5.177 1.00 90.06 80 ALA A N 1
ATOM 598 C CA . ALA A 1 80 ? -0.498 2.575 4.050 1.00 90.06 80 ALA A CA 1
ATOM 599 C C . ALA A 1 80 ? 0.808 3.365 3.904 1.00 90.06 80 ALA A C 1
ATOM 601 O O . ALA A 1 80 ? 1.263 3.567 2.782 1.00 90.06 80 ALA A O 1
ATOM 602 N N . LEU A 1 81 ? 1.438 3.779 5.007 1.00 92.38 81 LEU A N 1
ATOM 603 C CA . LEU A 1 81 ? 2.744 4.440 4.980 1.00 92.38 81 LEU A CA 1
ATOM 604 C C . LEU A 1 81 ? 3.843 3.492 4.500 1.00 92.38 81 LEU A C 1
ATOM 606 O O . LEU A 1 81 ? 4.683 3.904 3.705 1.00 92.38 81 LEU A O 1
ATOM 610 N N . ALA A 1 82 ? 3.810 2.224 4.916 1.00 89.06 82 ALA A N 1
ATOM 611 C CA . ALA A 1 82 ? 4.746 1.218 4.424 1.00 89.06 82 ALA A CA 1
ATOM 612 C C . ALA A 1 82 ? 4.602 1.014 2.905 1.00 89.06 82 ALA A C 1
ATOM 614 O O . ALA A 1 82 ? 5.577 1.155 2.166 1.00 89.06 82 ALA A O 1
ATOM 615 N N . GLY A 1 83 ? 3.380 0.770 2.415 1.00 88.44 83 GLY A N 1
ATOM 616 C CA . GLY A 1 83 ? 3.120 0.627 0.976 1.00 88.44 83 GLY A CA 1
ATOM 617 C C . GLY A 1 83 ? 3.409 1.905 0.178 1.00 88.44 83 GLY A C 1
ATOM 618 O O . GLY A 1 83 ? 3.972 1.847 -0.914 1.00 88.44 83 GLY A O 1
ATOM 619 N N . GLY A 1 84 ? 3.078 3.067 0.743 1.00 89.81 84 GLY A N 1
ATOM 620 C CA . GLY A 1 84 ? 3.367 4.379 0.168 1.00 89.81 84 GLY A CA 1
ATOM 621 C C . GLY A 1 84 ? 4.864 4.667 0.086 1.00 89.81 84 GLY A C 1
ATOM 622 O O . GLY A 1 84 ? 5.317 5.210 -0.916 1.00 89.81 84 GLY A O 1
ATOM 623 N N . GLY A 1 85 ? 5.648 4.242 1.079 1.00 89.56 85 GLY A N 1
ATOM 624 C CA . GLY A 1 85 ? 7.107 4.336 1.062 1.00 89.56 85 GLY A CA 1
ATOM 625 C C . GLY A 1 85 ? 7.730 3.510 -0.064 1.00 89.56 85 GLY A C 1
ATOM 626 O O . GLY A 1 85 ? 8.585 4.016 -0.793 1.00 89.56 85 GLY A O 1
ATOM 627 N N . VAL A 1 86 ? 7.248 2.279 -0.273 1.00 86.88 86 VAL A N 1
ATOM 628 C CA . VAL A 1 86 ? 7.670 1.427 -1.402 1.00 86.88 86 VAL A CA 1
ATOM 629 C C . VAL A 1 86 ? 7.339 2.095 -2.742 1.00 86.88 86 VAL A C 1
ATOM 631 O O . VAL A 1 86 ? 8.208 2.210 -3.606 1.00 86.88 86 VAL A O 1
ATOM 634 N N . ALA A 1 87 ? 6.117 2.610 -2.900 1.00 88.19 87 ALA A N 1
ATOM 635 C CA . ALA A 1 87 ? 5.685 3.295 -4.122 1.00 88.19 87 ALA A CA 1
ATOM 636 C C . ALA A 1 87 ? 6.456 4.604 -4.380 1.00 88.19 87 ALA A C 1
ATOM 638 O O . ALA A 1 87 ? 6.811 4.913 -5.520 1.00 88.19 87 ALA A O 1
ATOM 639 N N . ALA A 1 88 ? 6.760 5.364 -3.324 1.00 89.69 88 ALA A N 1
ATOM 640 C CA . ALA A 1 88 ? 7.564 6.579 -3.409 1.00 89.69 88 ALA A CA 1
ATOM 641 C C . ALA A 1 88 ? 8.998 6.255 -3.839 1.00 89.69 88 ALA A C 1
ATOM 643 O O . ALA A 1 88 ? 9.538 6.917 -4.725 1.00 89.69 88 ALA A O 1
ATOM 644 N N . ARG A 1 89 ? 9.595 5.194 -3.281 1.00 86.56 89 ARG A N 1
ATOM 645 C CA . ARG A 1 89 ? 10.916 4.715 -3.704 1.00 86.56 89 ARG A CA 1
ATOM 646 C C . ARG A 1 89 ? 10.908 4.276 -5.167 1.00 86.56 89 ARG A C 1
ATOM 648 O O . ARG A 1 89 ? 11.805 4.663 -5.910 1.00 86.56 89 ARG A O 1
ATOM 655 N N . GLN A 1 90 ? 9.892 3.529 -5.594 1.00 85.31 90 GLN A N 1
ATOM 656 C CA . GLN A 1 90 ? 9.738 3.119 -6.992 1.00 85.31 90 GLN A CA 1
ATOM 657 C C . GLN A 1 90 ? 9.609 4.333 -7.928 1.00 85.31 90 GLN A C 1
ATOM 659 O O . GLN A 1 90 ? 10.226 4.362 -8.991 1.00 85.31 90 GLN A O 1
ATOM 664 N N . SER A 1 91 ? 8.825 5.340 -7.538 1.00 88.62 91 SER A N 1
ATOM 665 C CA . SER A 1 91 ? 8.661 6.583 -8.305 1.00 88.62 91 SER A CA 1
ATOM 666 C C . SER A 1 91 ? 9.966 7.375 -8.383 1.00 88.62 91 SER A C 1
ATOM 668 O O . SER A 1 91 ? 10.308 7.889 -9.442 1.00 88.62 91 SER A O 1
ATOM 670 N N . TRP A 1 92 ? 10.736 7.426 -7.290 1.00 86.94 92 TRP A N 1
ATOM 671 C CA . TRP A 1 92 ? 12.054 8.062 -7.283 1.00 86.94 92 TRP A CA 1
ATOM 672 C C . TRP A 1 92 ? 12.980 7.396 -8.304 1.00 86.94 92 TRP A C 1
ATOM 674 O O . TRP A 1 92 ? 13.534 8.089 -9.154 1.00 86.94 92 TRP A O 1
ATOM 684 N N . ILE A 1 93 ? 13.101 6.066 -8.278 1.00 82.44 93 ILE A N 1
ATOM 685 C CA . ILE A 1 93 ? 13.985 5.327 -9.198 1.00 82.44 93 ILE A CA 1
ATOM 686 C C . ILE A 1 93 ? 13.565 5.531 -10.665 1.00 82.44 93 ILE A C 1
ATOM 688 O O . ILE A 1 93 ? 14.422 5.611 -11.538 1.00 82.44 93 ILE A O 1
ATOM 692 N N . GLN A 1 94 ? 12.266 5.680 -10.945 1.00 82.81 94 GLN A N 1
ATOM 693 C CA . GLN A 1 94 ? 11.781 5.992 -12.297 1.00 82.81 94 GLN A CA 1
ATOM 694 C C . GLN A 1 94 ? 12.174 7.396 -12.773 1.00 82.81 94 GLN A C 1
ATOM 696 O O . GLN A 1 94 ? 12.425 7.585 -13.959 1.00 82.81 94 GLN A O 1
ATOM 701 N N . ILE A 1 95 ? 12.222 8.376 -11.867 1.00 86.44 95 ILE A N 1
ATOM 702 C CA . ILE A 1 95 ? 12.607 9.757 -12.196 1.00 86.44 95 ILE A CA 1
ATOM 703 C C . ILE A 1 95 ? 14.137 9.889 -12.298 1.00 86.44 95 ILE A C 1
ATOM 705 O O . ILE A 1 95 ? 14.632 10.667 -13.111 1.00 86.44 95 ILE A O 1
ATOM 709 N N . TYR A 1 96 ? 14.886 9.116 -11.506 1.00 83.56 96 TYR A N 1
ATOM 710 C CA . TYR A 1 96 ? 16.350 9.139 -11.449 1.00 83.56 96 TYR A CA 1
ATOM 711 C C . TYR A 1 96 ? 16.926 7.732 -11.682 1.00 83.56 96 TYR A C 1
ATOM 713 O O . TYR A 1 96 ? 17.307 7.069 -10.714 1.00 83.56 96 TYR A O 1
ATOM 721 N N . PRO A 1 97 ? 16.982 7.259 -12.942 1.00 74.88 97 PRO A N 1
ATOM 722 C CA . PRO A 1 97 ? 17.411 5.900 -13.253 1.00 74.88 97 PRO A CA 1
ATOM 723 C C . PRO A 1 97 ? 18.920 5.713 -12.993 1.00 74.88 97 PRO A C 1
ATOM 725 O O . PRO A 1 97 ? 19.735 6.401 -13.616 1.00 74.88 97 PRO A O 1
ATOM 728 N N . PRO A 1 98 ? 19.326 4.794 -12.095 1.00 68.19 98 PRO A N 1
ATOM 729 C CA . PRO A 1 98 ? 20.729 4.436 -11.905 1.00 68.19 98 PRO A CA 1
ATOM 730 C C . PRO A 1 98 ? 21.246 3.559 -13.059 1.00 68.19 98 PRO A C 1
ATOM 732 O O . PRO A 1 98 ? 20.480 2.906 -13.763 1.00 68.19 98 PRO A O 1
ATOM 735 N N . ALA A 1 99 ? 22.569 3.520 -13.244 1.00 67.25 99 ALA A N 1
ATOM 736 C CA . ALA A 1 99 ? 23.221 2.789 -14.340 1.00 67.25 99 ALA A CA 1
ATOM 737 C C . ALA A 1 99 ? 23.122 1.249 -14.236 1.00 67.25 99 ALA A C 1
ATOM 739 O O . ALA A 1 99 ? 23.434 0.549 -15.195 1.00 67.25 99 ALA A O 1
ATOM 740 N N . VAL A 1 100 ? 22.689 0.720 -13.089 1.00 61.84 100 VAL A N 1
ATOM 741 C CA . VAL A 1 100 ? 22.432 -0.707 -12.846 1.00 61.84 100 VAL A CA 1
ATOM 742 C C . VAL A 1 100 ? 20.992 -0.881 -12.366 1.00 61.84 100 VAL A C 1
ATOM 744 O O . VAL A 1 100 ? 20.455 -0.007 -11.688 1.00 61.84 100 VAL A O 1
ATOM 747 N N . SER A 1 101 ? 20.343 -1.990 -12.725 1.00 57.84 101 SER A N 1
ATOM 748 C CA . SER A 1 101 ? 18.939 -2.264 -12.396 1.00 57.84 101 SER A CA 1
ATOM 749 C C . SER A 1 101 ? 18.736 -2.479 -10.885 1.00 57.84 101 SER A C 1
ATOM 751 O O . SER A 1 101 ? 18.706 -3.608 -10.403 1.00 57.84 101 SER A O 1
ATOM 753 N N . GLU A 1 102 ? 18.581 -1.390 -10.129 1.00 58.34 102 GLU A N 1
ATOM 754 C CA . GLU A 1 102 ? 18.392 -1.388 -8.667 1.00 58.34 102 GLU A CA 1
ATOM 755 C C . GLU A 1 102 ? 16.958 -1.683 -8.200 1.00 58.34 102 GLU A C 1
ATOM 757 O O . GLU A 1 102 ? 16.658 -1.551 -7.013 1.00 58.34 102 GLU A O 1
ATOM 762 N N . CYS A 1 103 ? 16.046 -2.141 -9.066 1.00 64.50 103 CYS A N 1
ATOM 763 C CA . CYS A 1 103 ? 14.776 -2.687 -8.565 1.00 64.50 103 CYS A CA 1
ATOM 764 C C . CYS A 1 103 ? 15.010 -3.844 -7.566 1.00 64.50 103 CYS A C 1
ATOM 766 O O . CYS A 1 103 ? 14.105 -4.178 -6.807 1.00 64.50 103 CYS A O 1
ATOM 768 N N . GLY A 1 104 ? 16.238 -4.375 -7.526 1.00 61.56 104 GLY A N 1
ATOM 769 C CA . GLY A 1 104 ? 16.682 -5.468 -6.684 1.00 61.56 104 GLY A CA 1
ATOM 770 C C . GLY A 1 104 ? 16.516 -6.788 -7.428 1.00 61.56 104 GLY A C 1
ATOM 771 O O . GLY A 1 104 ? 15.744 -6.858 -8.390 1.00 61.56 104 GLY A O 1
ATOM 772 N N . PRO A 1 105 ? 17.241 -7.838 -7.023 1.00 62.59 105 PRO A N 1
ATOM 773 C CA . PRO A 1 105 ? 16.912 -9.178 -7.472 1.00 62.59 105 PRO A CA 1
ATOM 774 C C . PRO A 1 105 ? 15.449 -9.506 -7.132 1.00 62.59 105 PRO A C 1
ATOM 776 O O . PRO A 1 105 ? 14.900 -9.011 -6.145 1.00 62.59 105 PRO A O 1
ATOM 779 N N . GLY A 1 106 ? 14.809 -10.327 -7.967 1.00 66.50 106 GLY A N 1
ATOM 780 C CA . GLY A 1 106 ? 13.453 -10.810 -7.710 1.00 66.50 106 GLY A CA 1
ATOM 781 C C . GLY A 1 106 ? 13.338 -11.472 -6.332 1.00 66.50 106 GLY A C 1
ATOM 782 O O . GLY A 1 106 ? 14.324 -11.977 -5.799 1.00 66.50 106 GLY A O 1
ATOM 783 N N . LEU A 1 107 ? 12.126 -11.499 -5.767 1.00 64.38 107 LEU A N 1
ATOM 784 C CA . LEU A 1 107 ? 11.863 -12.180 -4.491 1.00 64.38 107 LEU A CA 1
ATOM 785 C C . LEU A 1 107 ? 12.332 -13.645 -4.524 1.00 64.38 107 LEU A C 1
ATOM 787 O O . LEU A 1 107 ? 12.895 -14.116 -3.545 1.00 64.38 107 LEU A O 1
ATOM 791 N N . GLU A 1 108 ? 12.171 -14.313 -5.668 1.00 67.75 108 GLU A N 1
ATOM 792 C CA . GLU A 1 108 ? 12.658 -15.678 -5.910 1.00 67.75 108 GLU A CA 1
ATOM 793 C C . GLU A 1 108 ? 14.177 -15.788 -5.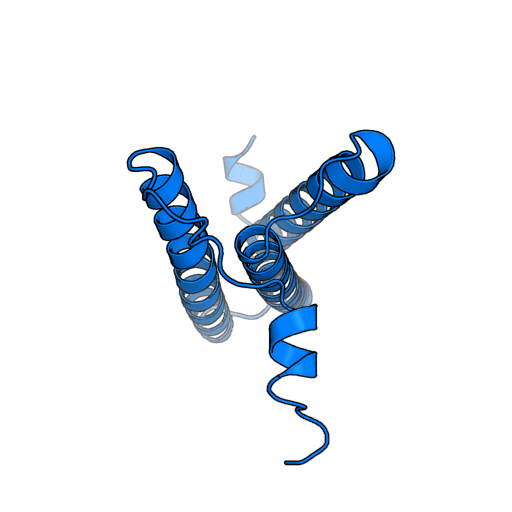732 1.00 67.75 108 GLU A C 1
ATOM 795 O O . GLU A 1 108 ? 14.643 -16.604 -4.952 1.00 67.75 108 GLU A O 1
ATOM 800 N N . PHE A 1 109 ? 14.960 -14.892 -6.339 1.00 65.81 109 PHE A N 1
ATOM 801 C CA . PHE A 1 109 ? 16.419 -14.887 -6.182 1.00 65.81 109 PHE A CA 1
ATOM 802 C C . PHE A 1 109 ? 16.847 -14.585 -4.736 1.00 65.81 109 PHE A C 1
ATOM 804 O O . PHE A 1 109 ? 17.844 -15.122 -4.252 1.00 65.81 109 PHE A O 1
ATOM 811 N N . MET A 1 110 ? 16.104 -13.729 -4.020 1.00 68.44 110 MET A N 1
ATOM 812 C CA . MET A 1 110 ? 16.357 -13.489 -2.594 1.00 68.44 110 MET A CA 1
ATOM 813 C C . MET A 1 110 ? 16.043 -14.723 -1.741 1.00 68.44 110 MET A C 1
ATOM 815 O O . MET A 1 110 ? 16.807 -15.006 -0.824 1.00 68.44 110 MET A O 1
ATOM 819 N N . LEU A 1 111 ? 14.966 -15.456 -2.041 1.00 71.44 111 LEU A N 1
ATOM 820 C CA . LEU A 1 111 ? 14.603 -16.702 -1.355 1.00 71.44 111 LEU A CA 1
ATOM 821 C C . LEU A 1 111 ? 15.572 -17.847 -1.678 1.00 71.44 111 LEU A C 1
ATOM 823 O O . LEU A 1 111 ? 15.900 -18.622 -0.786 1.00 71.44 111 LEU A O 1
ATOM 827 N N . GLU A 1 112 ? 16.065 -17.929 -2.914 1.00 71.06 112 GLU A N 1
ATOM 828 C CA . GLU A 1 112 ? 17.107 -18.882 -3.320 1.00 71.06 112 GLU A CA 1
ATOM 829 C C . GLU A 1 112 ? 18.450 -18.584 -2.639 1.00 71.06 112 GLU A C 1
ATOM 831 O O . GLU A 1 112 ? 19.159 -19.503 -2.237 1.00 71.06 112 GLU A O 1
ATOM 836 N N . SER A 1 113 ? 18.802 -17.303 -2.485 1.00 72.44 113 SER A N 1
ATOM 837 C CA . SER A 1 113 ? 20.063 -16.888 -1.848 1.00 72.44 113 SER A CA 1
ATOM 838 C C . SER A 1 113 ? 20.002 -16.900 -0.314 1.00 72.44 113 SER A C 1
ATOM 840 O O . SER A 1 113 ? 21.039 -17.028 0.336 1.00 72.44 113 SER A O 1
ATOM 842 N N . PHE A 1 114 ? 18.807 -16.748 0.267 1.00 69.06 114 PHE A N 1
ATOM 843 C CA . PHE A 1 114 ? 18.546 -16.737 1.710 1.00 69.06 114 PHE A CA 1
ATOM 844 C C . PHE A 1 114 ? 17.292 -17.574 2.032 1.00 69.06 114 PHE A C 1
ATOM 846 O O . PHE A 1 114 ? 16.218 -17.011 2.280 1.00 69.06 114 PHE A O 1
ATOM 853 N N . PRO A 1 115 ? 17.393 -18.915 2.022 1.00 69.19 115 PRO A N 1
ATOM 854 C CA . PRO A 1 115 ? 16.257 -19.791 2.283 1.00 69.19 115 PRO A CA 1
ATOM 855 C C . PRO A 1 115 ? 15.709 -19.588 3.701 1.00 69.19 115 PRO A C 1
ATOM 857 O O . PRO A 1 115 ? 16.364 -19.871 4.698 1.00 69.19 115 PRO A O 1
ATOM 860 N N . LEU A 1 116 ? 14.450 -19.148 3.793 1.00 63.44 116 LEU A N 1
ATOM 861 C CA . LEU A 1 116 ? 13.704 -19.044 5.058 1.00 63.44 116 LEU A CA 1
ATOM 862 C C . LEU A 1 116 ? 13.478 -20.412 5.731 1.00 63.44 116 LEU A C 1
ATOM 864 O O . LEU A 1 116 ? 13.083 -20.458 6.889 1.00 63.44 116 LEU A O 1
ATOM 868 N N . ALA A 1 117 ? 13.685 -21.507 4.992 1.00 65.75 117 ALA A N 1
ATOM 869 C CA . ALA A 1 117 ? 13.540 -22.881 5.466 1.00 65.75 117 ALA A CA 1
ATOM 870 C C . ALA A 1 117 ? 14.726 -23.371 6.319 1.00 65.75 117 ALA A C 1
ATOM 872 O O . ALA A 1 117 ? 14.585 -24.387 6.994 1.00 65.75 117 ALA A O 1
ATOM 873 N N . ASP A 1 118 ? 15.853 -22.651 6.310 1.00 62.31 118 ASP A N 1
ATOM 874 C CA . ASP A 1 118 ? 17.050 -22.978 7.097 1.00 62.31 118 ASP A CA 1
ATOM 875 C C . ASP A 1 118 ? 17.143 -22.172 8.414 1.00 62.31 118 ASP A C 1
ATOM 877 O O . ASP A 1 118 ? 18.193 -22.159 9.062 1.00 62.31 118 ASP A O 1
ATOM 881 N N . ALA A 1 119 ? 16.057 -21.490 8.808 1.00 53.84 119 ALA A N 1
ATOM 882 C CA . ALA A 1 119 ? 15.932 -20.727 10.056 1.00 53.84 119 ALA A CA 1
ATOM 883 C C . ALA A 1 119 ? 15.061 -21.441 11.102 1.00 53.84 119 ALA A C 1
ATOM 885 O O . ALA A 1 119 ? 13.997 -21.985 10.728 1.00 53.84 119 ALA A O 1
#

Sequence (119 aa):
MIASLLKHPRHPFLLLFATCVGLLGFGLYLQYYGGYEPCPMCIMQRYAFVAVALIALIAGLHGSGGGARRGYGLLLLVAALAGGGVAARQSWIQIYPPAVSECGPGLEFMLESFPLADA